Protein AF-A0A536GJ09-F1 (afdb_monomer)

Mean predicted aligned error: 6.77 Å

Radius of gyration: 16.64 Å; Cα contacts (8 Å, |Δi|>4): 36; chains: 1; bounding box: 38×32×36 Å

Structure (mmCIF, N/CA/C/O backbone):
data_AF-A0A536GJ09-F1
#
_entry.id   AF-A0A536GJ09-F1
#
loop_
_atom_site.group_PDB
_atom_site.id
_atom_site.type_symbol
_atom_site.label_atom_id
_atom_site.label_alt_id
_atom_site.label_comp_id
_atom_si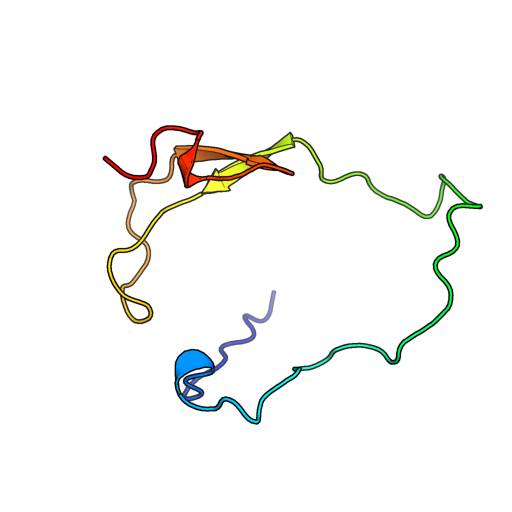te.label_asym_id
_atom_site.label_entity_id
_atom_site.label_seq_id
_atom_site.pdbx_PDB_ins_code
_atom_site.Cartn_x
_atom_site.Cartn_y
_atom_site.Cartn_z
_atom_site.occupancy
_atom_site.B_iso_or_equiv
_atom_site.auth_seq_id
_atom_site.auth_comp_id
_atom_site.auth_asym_id
_atom_site.auth_atom_id
_atom_site.pdbx_PDB_model_num
ATOM 1 N N . MET A 1 1 ? -9.879 9.696 -15.064 1.00 37.56 1 MET A N 1
ATOM 2 C CA . MET A 1 1 ? -9.195 8.445 -14.678 1.00 37.56 1 MET A CA 1
ATOM 3 C C . MET A 1 1 ? -10.258 7.423 -14.325 1.00 37.56 1 MET A C 1
ATOM 5 O O . MET A 1 1 ? -10.999 7.684 -13.382 1.00 37.56 1 MET A O 1
ATOM 9 N N . PRO A 1 2 ? -10.438 6.340 -15.097 1.00 31.94 2 PRO A N 1
ATOM 10 C CA . PRO A 1 2 ? -11.447 5.347 -14.767 1.00 31.94 2 PRO A CA 1
ATOM 11 C C . PRO A 1 2 ? -10.987 4.590 -13.519 1.00 31.94 2 PRO A C 1
ATOM 13 O O . PRO A 1 2 ? -9.921 3.979 -13.498 1.00 31.94 2 PRO A O 1
ATOM 16 N N . ARG A 1 3 ? -11.776 4.694 -12.450 1.00 46.50 3 ARG A N 1
ATOM 17 C CA . ARG A 1 3 ? -11.598 3.935 -11.214 1.00 46.50 3 ARG A CA 1
ATOM 18 C C . ARG A 1 3 ? -11.867 2.470 -11.552 1.00 46.50 3 ARG A C 1
ATOM 20 O O . ARG A 1 3 ? -13.001 2.140 -11.890 1.00 46.50 3 ARG A O 1
ATOM 27 N N . ILE A 1 4 ? -10.857 1.603 -11.483 1.00 49.75 4 ILE A N 1
ATOM 28 C CA . ILE A 1 4 ? -11.086 0.152 -11.483 1.00 49.75 4 ILE A CA 1
ATOM 29 C C . ILE A 1 4 ? -11.774 -0.149 -10.152 1.00 49.75 4 ILE A C 1
ATOM 31 O O . ILE A 1 4 ? -11.133 -0.363 -9.129 1.00 49.75 4 ILE A O 1
ATOM 35 N N . ALA A 1 5 ? -13.100 -0.057 -10.134 1.00 47.91 5 ALA A N 1
ATOM 36 C CA . ALA A 1 5 ? -13.876 -0.590 -9.039 1.00 47.91 5 ALA A CA 1
ATOM 37 C C . ALA A 1 5 ? -13.843 -2.109 -9.205 1.00 47.91 5 ALA A C 1
ATOM 39 O O . ALA A 1 5 ? -14.452 -2.646 -10.128 1.00 47.91 5 ALA A O 1
ATOM 40 N N . ALA A 1 6 ? -13.140 -2.805 -8.316 1.00 55.34 6 ALA A N 1
ATOM 41 C CA . ALA A 1 6 ? -13.370 -4.224 -8.085 1.00 55.34 6 ALA A CA 1
ATOM 42 C C . ALA A 1 6 ? -14.764 -4.385 -7.445 1.00 55.34 6 ALA A C 1
ATOM 44 O O . ALA A 1 6 ? -14.879 -4.711 -6.269 1.00 55.34 6 ALA A O 1
ATOM 45 N N . SER A 1 7 ? -15.847 -4.040 -8.151 1.00 63.62 7 SER A N 1
ATOM 46 C CA . SER A 1 7 ? -17.181 -4.081 -7.553 1.00 63.62 7 SER A CA 1
ATOM 47 C C . SER A 1 7 ? -17.620 -5.537 -7.410 1.00 63.62 7 SER A C 1
ATOM 49 O O . SER A 1 7 ? -17.994 -6.175 -8.392 1.00 63.62 7 SER A O 1
ATOM 51 N N . GLY A 1 8 ? -17.553 -6.053 -6.181 1.00 72.88 8 GLY A N 1
ATOM 52 C CA . GLY A 1 8 ? -18.137 -7.334 -5.770 1.00 72.88 8 GLY A CA 1
ATOM 53 C C . GLY A 1 8 ? -17.139 -8.445 -5.442 1.00 72.88 8 GLY A C 1
ATOM 54 O O . GLY A 1 8 ? -17.524 -9.426 -4.807 1.00 72.88 8 GLY A O 1
ATOM 55 N N . LEU A 1 9 ? -15.864 -8.307 -5.811 1.00 80.31 9 LEU A N 1
ATOM 56 C CA . LEU A 1 9 ? -14.851 -9.288 -5.428 1.00 80.31 9 LEU A CA 1
ATOM 57 C C . LEU A 1 9 ? -14.402 -9.036 -3.984 1.00 80.31 9 LEU A C 1
ATOM 59 O O . LEU A 1 9 ? -14.112 -7.900 -3.617 1.00 80.31 9 LEU A O 1
ATOM 63 N N . ARG A 1 10 ? -14.309 -10.104 -3.183 1.00 89.75 10 ARG A N 1
ATOM 64 C CA . ARG A 1 10 ? -13.717 -10.097 -1.834 1.00 89.75 10 ARG A CA 1
ATOM 65 C C . ARG A 1 10 ? -12.432 -10.931 -1.860 1.00 89.75 10 ARG A C 1
ATOM 67 O O . ARG A 1 10 ? -12.496 -12.113 -1.526 1.00 89.75 10 ARG A O 1
ATOM 74 N N . PRO A 1 11 ? -11.282 -10.367 -2.290 1.00 90.38 11 PRO A N 1
ATOM 75 C CA . PRO A 1 11 ? -10.042 -11.129 -2.468 1.00 90.38 11 PRO A CA 1
ATOM 76 C C . PRO A 1 11 ? -9.606 -11.884 -1.209 1.00 90.38 11 PRO A C 1
ATOM 78 O O . PRO A 1 11 ? -9.085 -12.987 -1.298 1.00 90.38 11 PRO A O 1
ATOM 81 N N . TRP A 1 12 ? -9.893 -11.331 -0.029 1.00 90.19 1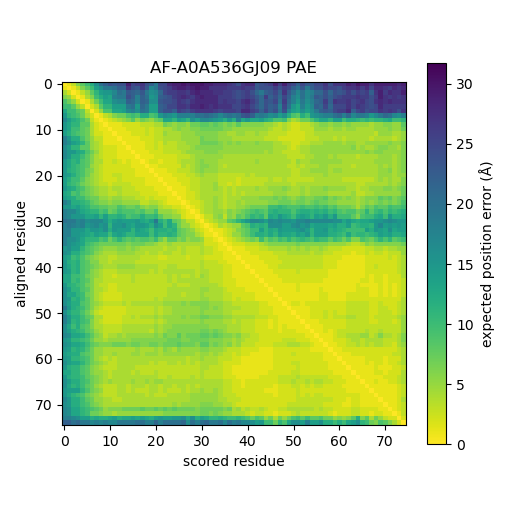2 TRP A N 1
ATOM 82 C CA . TRP A 1 12 ? -9.579 -11.943 1.264 1.00 90.19 12 TRP A CA 1
ATOM 83 C C . TRP A 1 12 ? -10.383 -13.216 1.593 1.00 90.19 12 TRP A C 1
ATOM 85 O O . TRP A 1 12 ? -10.061 -13.881 2.572 1.00 90.19 12 TRP A O 1
ATOM 95 N N . LEU A 1 13 ? -11.412 -13.571 0.81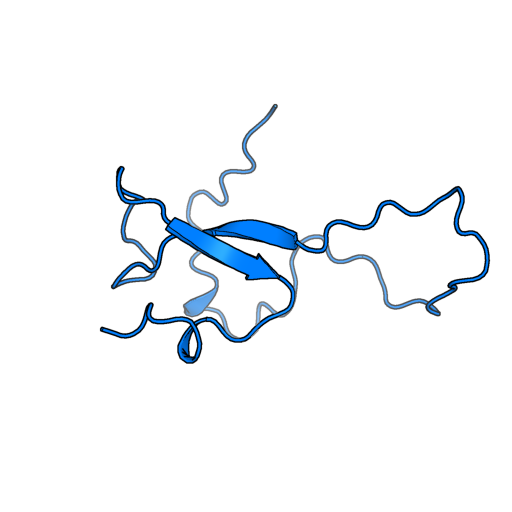3 1.00 94.75 13 LEU A N 1
ATOM 96 C CA . LEU A 1 13 ? -12.175 -14.822 0.961 1.00 94.75 13 LEU A CA 1
ATOM 97 C C . LEU A 1 13 ? -11.832 -15.880 -0.102 1.00 94.75 13 LEU A C 1
ATOM 99 O O . LEU A 1 13 ? -12.394 -16.970 -0.056 1.00 94.75 13 LEU A O 1
ATOM 103 N N . ALA A 1 14 ? -10.949 -15.568 -1.053 1.00 94.06 14 ALA A N 1
ATOM 104 C CA . ALA A 1 14 ? -10.631 -16.418 -2.200 1.00 94.06 14 ALA A CA 1
ATOM 105 C C . ALA A 1 14 ? -9.127 -16.753 -2.213 1.00 94.06 14 ALA A C 1
ATOM 107 O O . ALA A 1 14 ? -8.365 -16.096 -2.922 1.00 94.06 14 ALA A O 1
ATOM 108 N N . PRO A 1 15 ? -8.655 -17.731 -1.416 1.00 93.19 15 PRO A N 1
ATOM 109 C CA . PRO A 1 15 ? -7.227 -18.053 -1.317 1.00 93.19 15 PRO A CA 1
ATOM 110 C C . PRO A 1 15 ? -6.608 -18.530 -2.642 1.00 93.19 15 PRO A C 1
ATOM 112 O O . PRO A 1 15 ? -5.412 -18.362 -2.869 1.00 93.19 15 PRO A O 1
ATOM 115 N N . GLU A 1 16 ? -7.410 -19.101 -3.539 1.00 94.94 16 GLU A N 1
ATOM 116 C CA . GLU A 1 16 ? -7.019 -19.487 -4.895 1.00 94.94 16 GLU A CA 1
ATOM 117 C C . GLU A 1 16 ? -6.745 -18.286 -5.817 1.00 94.94 16 GLU A C 1
ATOM 119 O O . GLU A 1 16 ? -6.056 -18.424 -6.835 1.00 94.94 16 GLU A O 1
ATOM 124 N N . LEU A 1 17 ? -7.241 -17.093 -5.465 1.00 94.56 17 LEU A N 1
ATOM 125 C CA . LEU A 1 17 ? -6.968 -15.864 -6.196 1.00 94.56 17 LEU A CA 1
ATOM 126 C C . LEU A 1 17 ? -5.557 -15.359 -5.875 1.00 94.56 17 LEU A C 1
ATOM 128 O O . LEU A 1 17 ? -5.336 -14.513 -5.014 1.00 94.56 17 LEU A O 1
ATOM 132 N N . THR A 1 18 ? -4.584 -15.862 -6.627 1.00 93.12 18 THR A N 1
ATOM 133 C CA . THR A 1 18 ? -3.163 -15.545 -6.415 1.00 93.12 18 THR A CA 1
ATOM 134 C C . THR A 1 18 ? -2.684 -14.293 -7.153 1.00 93.12 18 THR A C 1
ATOM 136 O O . THR A 1 18 ? -1.630 -13.753 -6.821 1.00 93.12 18 THR A O 1
ATOM 139 N N . SER A 1 19 ? -3.416 -13.814 -8.171 1.00 93.00 19 SER A N 1
ATOM 140 C CA . SER A 1 19 ? -3.096 -12.560 -8.868 1.00 93.00 19 SER A CA 1
ATOM 141 C C . SER A 1 19 ? -4.248 -12.020 -9.722 1.00 93.00 19 SER A C 1
ATOM 143 O O . SER A 1 19 ? -5.067 -12.780 -10.230 1.00 93.00 19 SER A O 1
ATOM 145 N N . LEU A 1 20 ? -4.261 -10.700 -9.930 1.00 92.38 20 LEU A N 1
ATOM 146 C CA . LEU A 1 20 ? -5.113 -9.993 -10.890 1.00 92.38 20 LEU A CA 1
ATOM 147 C C . LEU A 1 20 ? -4.231 -9.069 -11.731 1.00 92.38 20 LEU A C 1
ATOM 149 O O . LEU A 1 20 ? -3.429 -8.327 -11.173 1.00 92.38 20 LEU A O 1
ATOM 153 N N . HIS A 1 21 ? -4.357 -9.127 -13.060 1.00 94.00 21 HIS A N 1
ATOM 154 C CA . HIS A 1 21 ? -3.603 -8.288 -14.012 1.00 94.00 21 HIS A CA 1
ATOM 155 C C . HIS A 1 21 ? -2.073 -8.276 -13.826 1.00 94.00 21 HIS A C 1
ATOM 157 O O . HIS A 1 21 ? -1.386 -7.374 -14.303 1.00 94.00 21 HIS A O 1
ATOM 163 N N . ARG A 1 22 ? -1.517 -9.288 -13.153 1.00 95.38 22 ARG A N 1
ATOM 164 C CA . ARG A 1 22 ? -0.076 -9.436 -12.972 1.00 95.38 22 ARG A CA 1
ATOM 165 C C . ARG A 1 22 ? 0.549 -9.869 -14.296 1.00 95.38 22 ARG A C 1
ATOM 167 O O . ARG A 1 22 ? 0.137 -10.870 -14.878 1.00 95.38 22 ARG A O 1
ATOM 174 N N . LEU A 1 23 ? 1.565 -9.139 -14.748 1.00 94.75 23 LEU A N 1
ATOM 175 C CA . LEU A 1 23 ? 2.382 -9.563 -15.884 1.00 94.75 23 LEU A CA 1
ATOM 176 C C . LEU A 1 23 ? 3.118 -10.879 -15.559 1.00 94.75 23 LEU A C 1
ATOM 178 O O . LEU A 1 23 ? 3.476 -11.104 -14.398 1.00 94.75 23 LEU A O 1
ATOM 182 N N . PRO A 1 24 ? 3.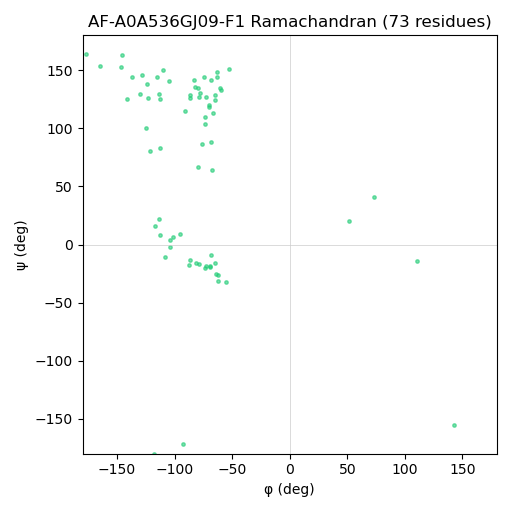380 -11.747 -16.554 1.00 95.88 24 PRO A N 1
ATOM 183 C CA . PRO A 1 24 ? 4.190 -12.943 -16.351 1.00 95.88 24 PRO A CA 1
ATOM 184 C C . PRO A 1 24 ? 5.543 -12.627 -15.707 1.00 95.88 24 PRO A C 1
ATOM 186 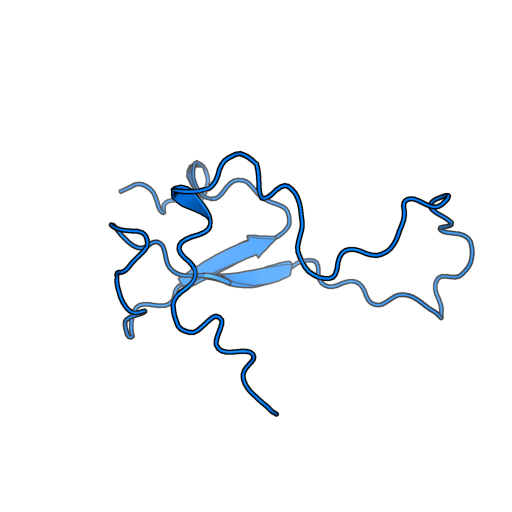O O . PRO A 1 24 ? 6.108 -11.542 -15.876 1.00 95.88 24 PRO A O 1
ATOM 189 N N . MET A 1 25 ? 6.077 -13.595 -14.964 1.00 95.81 25 MET A N 1
ATOM 190 C CA . MET A 1 25 ? 7.411 -13.457 -14.382 1.00 95.81 25 MET A CA 1
ATOM 191 C C . MET A 1 25 ? 8.445 -13.270 -15.490 1.00 95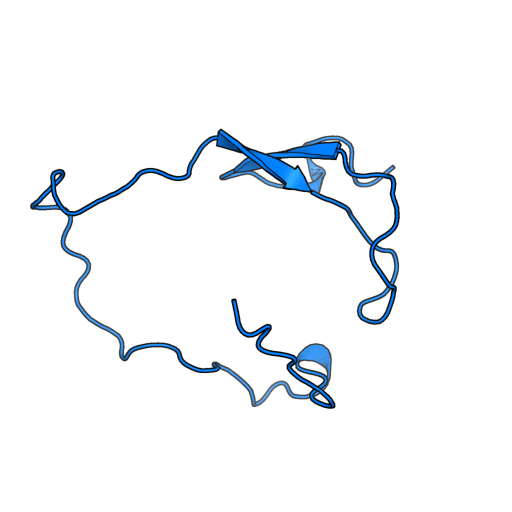.81 25 MET A C 1
ATOM 193 O O . MET A 1 25 ? 8.428 -13.980 -16.493 1.00 95.81 25 MET A O 1
ATOM 197 N N . HIS A 1 26 ? 9.344 -12.316 -15.284 1.00 91.44 26 HIS A N 1
ATOM 198 C CA . HIS A 1 26 ? 10.431 -11.986 -16.194 1.00 91.44 26 HIS A CA 1
ATOM 199 C C . HIS A 1 26 ? 11.653 -11.558 -15.376 1.00 91.44 26 HIS A C 1
ATOM 201 O O . HIS A 1 26 ? 11.542 -11.253 -14.185 1.00 91.44 26 HIS A O 1
ATOM 207 N N . THR A 1 27 ? 12.823 -11.551 -16.009 1.00 93.12 27 THR A N 1
ATOM 208 C CA . THR A 1 27 ? 14.067 -11.113 -15.372 1.00 93.12 27 THR A CA 1
ATOM 209 C C . THR A 1 27 ? 13.997 -9.631 -15.021 1.00 93.12 27 THR A C 1
ATOM 211 O O . THR A 1 27 ? 13.722 -8.800 -15.887 1.00 93.12 27 THR A O 1
ATOM 214 N N . LEU A 1 28 ? 14.312 -9.296 -13.769 1.00 86.62 28 LEU A N 1
ATOM 215 C CA . LEU A 1 28 ? 14.478 -7.912 -13.339 1.00 86.62 28 LEU A CA 1
ATOM 216 C C . LEU A 1 28 ? 15.759 -7.338 -13.950 1.00 86.62 28 LEU A C 1
ATOM 218 O O . LEU A 1 28 ? 16.851 -7.854 -13.713 1.00 86.62 28 LEU A O 1
ATOM 222 N N . ARG A 1 29 ? 15.625 -6.269 -14.735 1.00 83.88 29 ARG A N 1
ATOM 223 C CA . ARG A 1 29 ? 16.752 -5.507 -15.280 1.00 83.88 29 ARG A CA 1
ATOM 224 C C . ARG A 1 29 ? 16.750 -4.114 -14.654 1.00 83.88 29 ARG A C 1
ATOM 226 O O . ARG A 1 29 ? 15.717 -3.453 -14.610 1.00 83.88 29 ARG A O 1
ATOM 233 N N . HIS A 1 30 ? 17.897 -3.697 -14.126 1.00 80.12 30 HIS A N 1
ATOM 234 C CA . HIS A 1 30 ? 18.106 -2.376 -13.515 1.00 80.12 30 HIS A CA 1
ATOM 235 C C . HIS A 1 30 ? 19.099 -1.530 -14.329 1.00 80.12 30 HIS A C 1
ATOM 237 O O . HIS A 1 30 ? 19.746 -0.641 -13.786 1.00 80.12 30 HIS A O 1
ATOM 243 N N . ASP A 1 31 ? 19.264 -1.852 -15.611 1.00 81.12 31 ASP A N 1
ATOM 244 C CA . ASP A 1 31 ? 20.326 -1.350 -16.482 1.00 81.12 31 ASP A CA 1
ATOM 245 C C . ASP A 1 31 ? 20.055 0.043 -17.076 1.00 81.12 31 ASP A C 1
ATOM 247 O O . ASP A 1 31 ? 21.009 0.692 -17.497 1.00 81.12 31 ASP A O 1
ATOM 251 N N . ASP A 1 32 ? 18.812 0.540 -17.050 1.00 83.00 32 ASP A N 1
ATOM 252 C CA . ASP A 1 32 ? 18.467 1.881 -17.546 1.00 83.00 32 ASP A CA 1
ATOM 253 C C . ASP A 1 32 ? 17.739 2.751 -16.493 1.00 83.00 32 ASP A C 1
ATOM 255 O O . ASP A 1 32 ? 16.523 2.631 -16.300 1.00 83.00 32 ASP A O 1
ATOM 259 N N . PRO A 1 33 ? 18.457 3.669 -15.815 1.00 80.69 33 PRO A N 1
ATOM 260 C CA . PRO A 1 33 ? 17.863 4.628 -14.886 1.00 80.69 33 PRO A CA 1
ATOM 261 C C . PRO A 1 33 ? 16.902 5.630 -15.541 1.00 80.69 33 PRO A C 1
ATOM 263 O O . PRO A 1 33 ? 16.018 6.137 -14.856 1.00 80.69 33 PRO A O 1
ATOM 266 N N . ALA A 1 34 ? 17.040 5.922 -16.841 1.00 84.00 34 ALA A N 1
ATOM 267 C CA . ALA A 1 34 ? 16.186 6.887 -17.540 1.00 84.00 34 ALA A CA 1
ATOM 268 C C . ALA A 1 34 ? 14.766 6.349 -17.787 1.00 84.00 34 ALA A C 1
ATOM 270 O O . ALA A 1 34 ? 13.837 7.126 -18.000 1.00 84.00 34 ALA A O 1
ATOM 271 N N . GLN A 1 35 ? 14.580 5.028 -17.710 1.00 85.88 35 GLN A N 1
ATOM 272 C CA . GLN A 1 35 ? 13.278 4.363 -17.820 1.00 85.88 35 GLN A CA 1
ATOM 273 C C . GLN A 1 35 ? 12.620 4.080 -16.460 1.00 85.88 35 GLN A C 1
ATOM 275 O O . GLN A 1 35 ? 11.605 3.384 -16.396 1.00 85.88 35 GLN A O 1
ATOM 280 N N . ARG A 1 36 ? 13.169 4.605 -15.355 1.00 88.31 36 ARG A N 1
ATOM 281 C CA . ARG A 1 36 ? 12.672 4.345 -14.000 1.00 88.31 36 ARG A CA 1
ATOM 282 C C . ARG A 1 36 ? 12.331 5.635 -13.266 1.00 88.31 36 ARG A C 1
ATOM 284 O O . ARG A 1 36 ? 13.085 6.598 -13.273 1.00 88.31 36 ARG A O 1
ATOM 291 N N . ILE A 1 37 ? 11.212 5.605 -12.550 1.00 91.62 37 ILE A N 1
ATOM 292 C CA . ILE A 1 37 ? 10.824 6.644 -11.595 1.00 91.62 37 ILE A CA 1
ATOM 293 C C . ILE A 1 37 ? 10.881 6.021 -10.199 1.00 91.62 37 ILE A C 1
ATOM 295 O O . ILE A 1 37 ? 10.279 4.972 -9.962 1.00 91.62 37 ILE A O 1
ATOM 299 N N . VAL A 1 38 ? 11.637 6.640 -9.290 1.00 91.88 38 VAL A N 1
ATOM 300 C CA . VAL A 1 38 ? 11.651 6.260 -7.871 1.00 91.88 38 VAL A CA 1
ATOM 301 C C . VAL A 1 38 ? 10.412 6.853 -7.214 1.00 91.88 38 VAL A C 1
ATOM 303 O O . VAL A 1 38 ? 10.161 8.048 -7.342 1.00 91.88 38 VAL A O 1
ATOM 306 N N . LEU A 1 39 ? 9.640 6.009 -6.534 1.00 96.19 39 LEU A N 1
ATOM 307 C CA . LEU A 1 39 ? 8.429 6.414 -5.815 1.00 96.19 39 LEU A CA 1
ATOM 308 C C . LEU A 1 39 ? 8.579 6.268 -4.293 1.00 96.19 39 LEU A C 1
ATOM 310 O O . LEU A 1 39 ? 7.601 6.419 -3.561 1.00 96.19 39 LEU A O 1
ATOM 314 N N . ASP A 1 40 ? 9.790 5.970 -3.826 1.00 97.69 40 ASP A N 1
ATOM 315 C CA . ASP A 1 40 ? 10.118 5.910 -2.405 1.00 97.69 40 ASP A CA 1
ATOM 316 C C . ASP A 1 40 ? 9.945 7.301 -1.773 1.00 97.69 40 ASP A C 1
ATOM 318 O O . ASP A 1 40 ? 10.226 8.328 -2.400 1.00 97.69 40 ASP A O 1
ATOM 322 N N . GLY A 1 41 ? 9.484 7.341 -0.525 1.00 97.88 41 GLY A N 1
ATOM 323 C CA . GLY A 1 41 ? 9.246 8.574 0.219 1.00 97.88 41 GLY A CA 1
ATOM 324 C C . GLY A 1 41 ? 8.006 8.501 1.101 1.00 97.88 41 GLY A C 1
ATOM 325 O O . GLY A 1 41 ? 7.56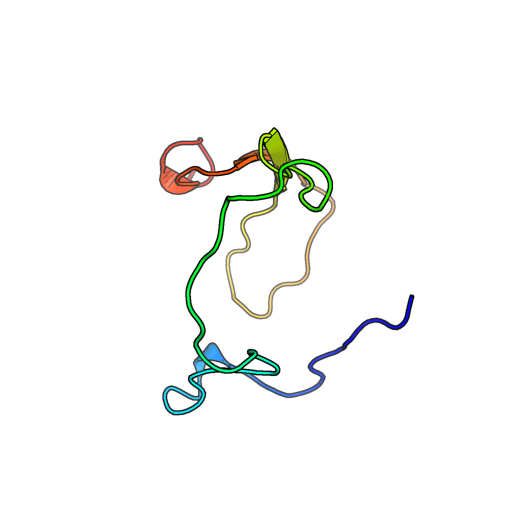4 7.422 1.492 1.00 97.88 41 GLY A O 1
ATOM 326 N N . ARG A 1 42 ? 7.428 9.668 1.405 1.00 98.00 42 ARG A N 1
ATOM 327 C CA . ARG A 1 42 ? 6.238 9.785 2.257 1.00 98.00 42 ARG A CA 1
ATOM 328 C C . ARG A 1 42 ? 4.962 9.637 1.447 1.00 98.00 42 ARG A C 1
ATOM 330 O O . ARG A 1 42 ? 4.738 10.367 0.483 1.00 98.00 42 ARG A O 1
ATOM 337 N N . TRP A 1 43 ? 4.116 8.710 1.870 1.00 98.25 43 TRP A N 1
ATOM 338 C CA . TRP A 1 43 ? 2.833 8.423 1.243 1.00 98.25 43 TRP A CA 1
ATOM 339 C C . TRP A 1 43 ? 1.693 8.744 2.196 1.00 98.25 43 TRP A C 1
ATOM 341 O O . TRP A 1 43 ? 1.790 8.495 3.396 1.00 98.25 43 TRP A O 1
ATOM 351 N N . ARG A 1 44 ? 0.576 9.237 1.651 1.00 97.56 44 ARG A N 1
ATOM 352 C CA . ARG A 1 44 ? -0.678 9.305 2.406 1.00 97.56 44 ARG A CA 1
ATOM 353 C C . ARG A 1 44 ? -1.146 7.885 2.712 1.00 97.56 44 ARG A C 1
ATOM 355 O O . ARG A 1 44 ? -1.338 7.087 1.797 1.00 97.56 44 ARG A O 1
ATOM 362 N N . PHE A 1 45 ? -1.361 7.601 3.987 1.00 97.19 45 PHE A N 1
ATOM 363 C CA . PHE A 1 45 ? -1.724 6.290 4.499 1.00 97.19 45 PHE A CA 1
ATOM 364 C C . PHE A 1 45 ? -2.825 6.403 5.560 1.00 97.19 45 PHE A C 1
ATOM 366 O O . PHE A 1 45 ? -2.859 7.355 6.344 1.00 97.19 45 PHE A O 1
ATOM 373 N N . GLN A 1 46 ? -3.725 5.420 5.579 1.00 96.31 46 GLN A N 1
ATOM 374 C CA . GLN A 1 46 ? -4.778 5.285 6.580 1.00 96.31 46 GLN A CA 1
ATOM 375 C C . GLN A 1 46 ? -4.961 3.803 6.926 1.00 96.31 46 GLN A C 1
ATOM 377 O O . GLN A 1 46 ? -5.187 2.984 6.035 1.00 96.31 46 GLN A O 1
ATOM 382 N N . LEU A 1 47 ? -4.875 3.468 8.217 1.00 95.38 47 LEU A N 1
ATOM 383 C CA . LEU A 1 47 ? -5.206 2.136 8.719 1.00 95.38 47 LEU A CA 1
ATOM 384 C C . LEU A 1 47 ? -6.706 2.062 9.020 1.00 95.38 47 LEU A C 1
ATOM 386 O O . LEU A 1 47 ? -7.241 2.898 9.748 1.00 95.38 47 LEU A O 1
ATOM 390 N N . LEU A 1 48 ? -7.374 1.044 8.483 1.00 94.75 48 LEU A N 1
ATOM 391 C CA . LEU A 1 48 ? -8.789 0.774 8.728 1.00 94.75 48 LEU A CA 1
ATOM 392 C C . LEU A 1 48 ? -8.953 -0.486 9.583 1.00 94.75 48 LEU A C 1
ATOM 394 O O . LEU A 1 48 ? -8.140 -1.406 9.521 1.00 94.75 48 LEU A O 1
ATOM 398 N N . ARG A 1 49 ? -10.022 -0.532 10.386 1.00 93.81 49 ARG A N 1
ATOM 399 C CA . ARG A 1 49 ? -10.282 -1.632 11.336 1.00 93.81 49 ARG A CA 1
ATOM 400 C C . ARG A 1 49 ? -10.870 -2.889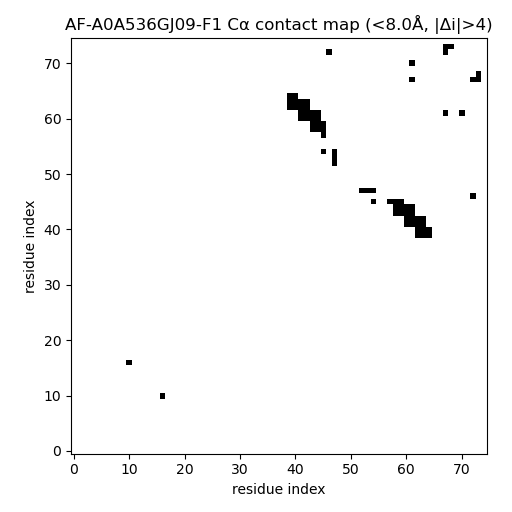 10.676 1.00 93.81 49 ARG A C 1
ATOM 402 O O . ARG A 1 49 ? -10.852 -3.948 11.294 1.00 93.81 49 ARG A O 1
ATOM 409 N N . ALA A 1 50 ? -11.390 -2.777 9.454 1.00 92.94 50 ALA A N 1
ATOM 410 C CA . ALA A 1 50 ? -12.008 -3.868 8.703 1.00 92.94 50 ALA A CA 1
ATOM 411 C C . ALA A 1 50 ? -11.745 -3.705 7.191 1.00 92.94 50 ALA A C 1
ATOM 413 O O . ALA A 1 50 ? -11.567 -2.576 6.730 1.00 92.94 50 ALA A O 1
ATOM 414 N N . PRO A 1 51 ? -11.715 -4.801 6.410 1.00 91.75 51 PRO A N 1
ATOM 415 C CA . PRO A 1 51 ? -11.410 -4.763 4.974 1.00 91.75 51 PRO A CA 1
ATOM 416 C C . PRO A 1 51 ? -12.497 -4.099 4.113 1.00 91.75 51 PRO A C 1
ATOM 418 O O . PRO A 1 51 ? -12.228 -3.726 2.975 1.00 91.75 51 PRO A O 1
ATOM 421 N N . ASP A 1 52 ? -13.715 -3.977 4.635 1.00 90.62 52 ASP A N 1
ATOM 422 C CA . ASP A 1 52 ? -14.878 -3.344 4.010 1.00 90.62 52 ASP A CA 1
ATOM 423 C C . ASP A 1 52 ? -15.191 -1.951 4.584 1.00 90.62 52 ASP A C 1
ATOM 425 O O . ASP A 1 52 ? -16.177 -1.331 4.190 1.00 90.62 52 ASP A O 1
ATOM 429 N N . ALA A 1 53 ? -14.363 -1.444 5.502 1.00 93.31 53 ALA A N 1
ATOM 430 C CA . ALA A 1 53 ? -14.491 -0.080 5.993 1.00 93.31 53 ALA A CA 1
ATOM 431 C C . ALA A 1 53 ? -14.137 0.930 4.888 1.00 93.31 53 ALA A C 1
ATOM 433 O O . ALA A 1 53 ? -13.192 0.736 4.123 1.00 93.31 53 ALA A O 1
ATOM 434 N N . GLU A 1 54 ? -14.873 2.039 4.835 1.00 93.62 54 GLU A N 1
ATOM 435 C CA . GLU A 1 54 ? -14.590 3.136 3.908 1.00 93.62 54 GLU A CA 1
ATOM 436 C C . GLU A 1 54 ? -13.496 4.065 4.472 1.00 93.62 54 GLU A C 1
ATOM 438 O O . GLU A 1 54 ? -13.499 4.348 5.677 1.00 93.62 54 GLU A O 1
ATOM 443 N N . PRO A 1 55 ? -12.575 4.583 3.635 1.00 94.69 55 PRO A N 1
ATOM 444 C CA . PRO A 1 55 ? -11.595 5.576 4.062 1.00 94.69 55 PRO A CA 1
ATOM 445 C C . PRO A 1 55 ? -12.254 6.853 4.598 1.00 94.69 55 PRO A C 1
ATOM 447 O O . PRO A 1 55 ? -13.150 7.426 3.975 1.00 94.69 55 PRO A O 1
ATOM 450 N N . GLY A 1 56 ? -11.770 7.323 5.744 1.00 94.06 56 GLY A N 1
ATOM 451 C CA . GLY A 1 56 ? -12.206 8.570 6.370 1.00 94.06 56 GLY A CA 1
ATOM 452 C C . GLY A 1 56 ? -11.352 9.783 5.971 1.00 94.06 56 GLY A C 1
ATOM 453 O O . GLY A 1 56 ? -10.466 9.685 5.117 1.00 94.06 56 GLY A O 1
ATOM 454 N N . PRO A 1 57 ? -11.567 10.940 6.620 1.00 94.62 57 PRO A N 1
ATOM 455 C CA . PRO A 1 57 ? -10.742 12.131 6.412 1.00 94.62 57 PRO A CA 1
ATOM 456 C C . PRO A 1 57 ? -9.345 12.035 7.058 1.00 94.62 57 PRO A C 1
ATOM 458 O O . PRO A 1 57 ? -8.438 12.747 6.628 1.00 94.62 57 PRO A O 1
ATOM 461 N N . ASP A 1 58 ? -9.155 11.145 8.038 1.00 92.69 58 ASP A N 1
ATOM 462 C CA . ASP A 1 58 ? -7.953 11.061 8.885 1.00 92.69 58 ASP A CA 1
ATOM 463 C C . ASP A 1 58 ? -6.777 10.342 8.202 1.00 92.69 58 ASP A C 1
ATOM 465 O O . ASP A 1 58 ? -6.355 9.251 8.591 1.00 92.69 58 ASP A O 1
ATOM 469 N N . TRP A 1 59 ? -6.246 10.956 7.149 1.00 96.56 59 TRP A N 1
ATOM 470 C CA . TRP A 1 59 ? -5.030 10.502 6.477 1.00 96.56 59 TRP A CA 1
ATOM 471 C C . TRP A 1 59 ? -3.786 11.001 7.210 1.00 96.56 59 TRP A C 1
ATOM 473 O O . TRP A 1 59 ? -3.681 12.184 7.531 1.00 96.56 59 TRP A O 1
ATOM 483 N N . ARG A 1 60 ? -2.805 10.119 7.397 1.00 96.06 60 ARG A N 1
ATOM 484 C CA . ARG A 1 60 ? -1.468 10.458 7.908 1.00 96.06 60 ARG A CA 1
ATOM 485 C C . ARG A 1 60 ? -0.415 10.137 6.849 1.00 96.06 60 ARG A C 1
ATOM 487 O O . ARG A 1 60 ? -0.751 9.691 5.753 1.00 96.06 60 ARG A O 1
ATOM 494 N N . GLU A 1 61 ? 0.851 10.387 7.157 1.00 97.75 61 GLU A N 1
ATOM 495 C CA . GLU A 1 61 ? 1.976 10.032 6.289 1.00 97.75 61 GLU A CA 1
ATOM 496 C C . GLU A 1 61 ? 2.713 8.807 6.837 1.00 97.75 61 GLU A C 1
ATOM 498 O O . GLU A 1 61 ? 2.889 8.691 8.049 1.00 97.75 61 GLU A O 1
ATOM 503 N N . ALA A 1 62 ? 3.138 7.913 5.944 1.00 97.62 62 ALA A N 1
ATOM 504 C CA . ALA A 1 62 ? 4.004 6.775 6.240 1.00 97.62 62 ALA A CA 1
ATOM 505 C C . ALA A 1 62 ? 5.195 6.760 5.273 1.00 97.62 62 ALA A C 1
ATOM 507 O O . ALA A 1 62 ? 5.044 7.118 4.099 1.00 97.62 62 ALA A O 1
ATOM 508 N N . ASP A 1 63 ? 6.359 6.328 5.750 1.00 98.12 63 ASP A N 1
ATOM 509 C CA . ASP A 1 63 ? 7.535 6.115 4.908 1.00 98.12 63 ASP A CA 1
ATOM 510 C C . ASP A 1 63 ? 7.408 4.797 4.135 1.00 98.12 63 ASP A C 1
ATOM 512 O O . ASP A 1 63 ? 7.122 3.737 4.709 1.00 98.12 63 ASP A O 1
ATOM 516 N N . VAL A 1 64 ? 7.642 4.872 2.822 1.00 97.75 64 VAL A N 1
ATOM 517 C CA . VAL A 1 64 ? 7.635 3.743 1.888 1.00 97.75 64 VAL A CA 1
ATOM 518 C C . VAL A 1 64 ? 8.990 3.679 1.169 1.00 97.75 64 VAL A C 1
ATOM 520 O O . VAL A 1 64 ? 9.383 4.672 0.555 1.00 97.75 64 VAL A O 1
ATOM 523 N N . PRO A 1 65 ? 9.694 2.529 1.188 1.00 97.50 65 PRO A N 1
ATOM 524 C CA . PRO A 1 65 ? 9.321 1.273 1.849 1.00 97.50 65 PRO A CA 1
ATOM 525 C C . PRO A 1 65 ? 9.474 1.325 3.382 1.00 97.50 65 PRO A C 1
ATOM 527 O O . PRO A 1 65 ? 10.423 1.905 3.900 1.00 97.50 65 PRO A O 1
ATOM 530 N N . GLY A 1 66 ? 8.575 0.655 4.112 1.00 96.12 66 GLY A N 1
ATOM 531 C CA . GLY A 1 66 ? 8.628 0.568 5.574 1.00 96.12 66 GLY A CA 1
ATOM 532 C C . GLY A 1 66 ? 7.531 -0.322 6.175 1.00 96.12 66 GLY A C 1
ATOM 533 O O . GLY A 1 66 ? 6.547 -0.646 5.511 1.00 96.12 66 GLY A O 1
ATOM 534 N N . CYS A 1 67 ? 7.696 -0.730 7.439 1.00 96.81 67 CYS A N 1
ATOM 535 C CA . CYS A 1 67 ? 6.684 -1.482 8.195 1.00 96.81 67 CYS A CA 1
ATOM 536 C C . CYS A 1 67 ? 5.774 -0.520 8.969 1.00 96.81 67 CYS A C 1
ATOM 538 O O . CYS A 1 67 ? 6.239 0.136 9.899 1.00 96.81 67 CYS A O 1
ATOM 540 N N . TRP A 1 68 ? 4.483 -0.461 8.630 1.00 95.31 68 TRP A N 1
ATOM 541 C CA . TRP A 1 68 ? 3.535 0.483 9.244 1.00 95.31 68 TRP A CA 1
ATOM 542 C C . TRP A 1 68 ? 3.354 0.276 10.759 1.00 95.31 68 TRP A C 1
ATOM 544 O O . TRP A 1 68 ? 3.176 1.249 11.485 1.00 95.31 68 TRP A O 1
ATOM 554 N N . THR A 1 69 ? 3.480 -0.959 11.255 1.00 95.12 69 THR A N 1
ATOM 555 C CA . THR A 1 69 ? 3.411 -1.289 12.695 1.00 95.12 69 THR A CA 1
ATOM 556 C C . THR A 1 69 ? 4.552 -0.680 13.509 1.00 95.12 69 THR A C 1
ATOM 558 O O . THR A 1 69 ? 4.486 -0.639 14.723 1.00 95.12 69 THR A O 1
ATOM 561 N N . MET A 1 70 ? 5.625 -0.224 12.858 1.00 96.50 70 MET A N 1
ATOM 562 C CA . MET A 1 70 ? 6.758 0.435 13.518 1.00 96.50 70 MET A CA 1
ATOM 563 C C . MET A 1 70 ? 6.702 1.962 13.372 1.00 96.50 70 MET A C 1
ATOM 565 O O . MET A 1 70 ? 7.657 2.648 13.727 1.00 96.50 70 MET A O 1
ATOM 569 N N . GLN A 1 71 ? 5.614 2.497 12.808 1.00 95.81 71 GLN A N 1
ATOM 570 C CA . GLN A 1 71 ? 5.445 3.917 12.484 1.00 95.81 71 GLN A CA 1
ATOM 571 C C . GLN A 1 71 ? 4.281 4.569 13.263 1.00 95.81 71 GLN A C 1
ATOM 573 O O . GLN A 1 71 ? 3.835 5.660 12.910 1.00 95.81 71 GLN A O 1
ATOM 578 N N . GLY A 1 72 ? 3.789 3.920 14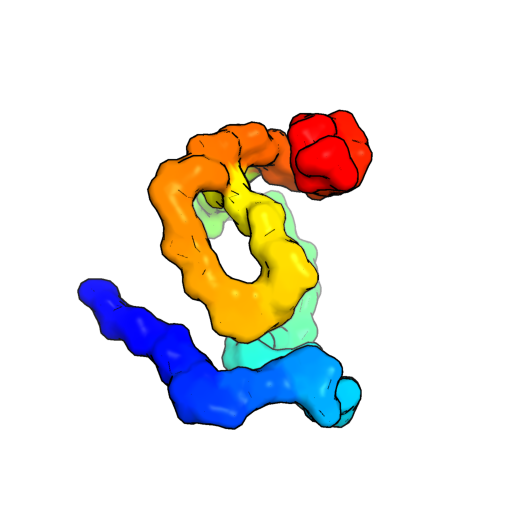.329 1.00 92.50 72 GLY A N 1
ATOM 579 C CA . GLY A 1 72 ? 2.763 4.473 15.227 1.00 92.50 72 GLY A CA 1
ATOM 580 C C . GLY A 1 72 ? 1.361 4.517 14.613 1.00 92.50 72 GLY A C 1
ATOM 581 O O . GLY A 1 72 ? 0.659 5.530 14.725 1.00 92.50 72 GLY A O 1
ATOM 582 N N . PHE A 1 73 ? 0.995 3.452 13.895 1.00 92.25 73 PHE A N 1
ATOM 583 C CA . PHE A 1 73 ? -0.332 3.250 13.297 1.00 92.25 73 PHE A CA 1
ATOM 584 C C . PHE A 1 73 ? -1.156 2.169 14.006 1.00 92.25 73 PHE A C 1
ATOM 586 O O . PHE A 1 73 ? -2.328 2.009 13.691 1.00 92.25 73 PHE A O 1
ATOM 593 N N . ASP A 1 74 ? -0.540 1.402 14.896 1.00 81.56 74 ASP A N 1
ATOM 594 C CA . ASP A 1 74 ? -1.112 0.280 15.638 1.00 81.56 74 ASP A CA 1
ATOM 595 C C . ASP A 1 74 ? -1.814 0.681 16.948 1.00 81.56 74 ASP A C 1
ATOM 597 O O . ASP A 1 74 ? -2.584 -0.126 17.477 1.00 81.56 74 ASP A O 1
ATOM 601 N N . ASP A 1 75 ? -1.606 1.919 17.405 1.00 62.81 75 ASP A N 1
ATOM 602 C CA . ASP A 1 75 ? -2.296 2.540 18.547 1.00 62.81 75 ASP A CA 1
ATOM 603 C C . ASP A 1 75 ? -3.760 2.934 18.228 1.00 62.81 75 ASP A C 1
ATOM 605 O O . ASP A 1 75 ? -4.028 3.565 17.174 1.00 62.81 75 ASP A O 1
#

Nearest PDB structures (foldseek):
  8glv-assembly1_JG  TM=1.969E-01  e=4.111E+00  Chlamydomonas reinhardtii

Secondary structure (DSSP, 8-state):
-------S--GGG-TT---SSPPPP-------GGG-----EEEEE---SSTTPPP-S--EEEEESS-GGGTT---

Sequence (75 aa):
MPRIAASGLRPWLAPELTSLHRLPMHTLRHDDPAQRIVLDGRWRFQLLRAPDAEPGPDWREADVPGCWTMQGFDD

Foldseek 3Di:
DDPPPPPPDDVVVCPVCPDDPDDDDDDDDPPDPVPDDDPWAWDFDADDPDPPDDDDPDTDIDGPPDDVVVVPRVD

pLDDT: mean 87.88, std 14.64, range [31.94, 98.25]

Solvent-accessible surface area (backbone atoms only — not comparable to full-atom values): 5622 Å² total; per-residue (Å²): 132,86,75,86,70,72,81,82,70,59,70,93,78,36,86,85,68,81,75,75,94,68,74,79,91,72,86,89,77,86,87,58,68,90,83,57,81,88,83,70,44,78,38,86,42,71,90,70,98,47,96,85,60,77,89,74,88,78,64,45,76,42,62,38,90,65,64,61,78,80,67,80,63,77,119